Protein AF-A0A8T4D8A1-F1 (afdb_monomer_lite)

Sequence (119 aa):
MYQTLVQTVVPVFSIILLGYVIGKVRKIEVQTFTDLIVYVAAPCLIFASVSRSDINLTDFTTLAGAALAVILSMMTASFLILKLFGSEKTGLYLPLVFGNTSYLGYPVALFAFGMDGLS

pLDDT: mean 83.8, std 8.25, range [58.94, 95.12]

Structure (mmCIF, N/CA/C/O backbone):
data_AF-A0A8T4D8A1-F1
#
_entry.id   AF-A0A8T4D8A1-F1
#
loop_
_atom_site.group_PDB
_atom_site.id
_atom_site.type_symbol
_atom_site.label_atom_id
_atom_site.label_alt_id
_atom_site.label_comp_id
_atom_site.label_asym_id
_atom_site.label_entity_id
_atom_site.label_seq_id
_atom_site.pdbx_PDB_ins_code
_atom_site.Cartn_x
_atom_site.Cartn_y
_atom_site.Cartn_z
_atom_site.occupancy
_atom_site.B_iso_or_equiv
_atom_site.auth_seq_id
_atom_site.auth_comp_id
_atom_site.auth_asym_id
_atom_site.auth_atom_id
_atom_site.pdbx_PDB_model_num
ATOM 1 N N . MET A 1 1 ? -12.959 6.055 -21.065 1.00 58.94 1 MET A N 1
ATOM 2 C CA . MET A 1 1 ? -12.762 6.427 -19.645 1.00 58.94 1 MET A CA 1
ATOM 3 C C . MET A 1 1 ? -13.865 5.875 -18.737 1.00 58.94 1 MET A C 1
ATOM 5 O O . MET A 1 1 ? -13.540 5.057 -17.893 1.00 58.94 1 MET A O 1
ATOM 9 N N . TYR A 1 2 ? -15.152 6.214 -18.922 1.00 66.50 2 TYR A N 1
ATOM 10 C CA . TYR A 1 2 ? -16.244 5.645 -18.096 1.00 66.50 2 TYR A CA 1
ATOM 11 C C . TYR A 1 2 ? -16.359 4.111 -18.203 1.00 66.50 2 TYR A C 1
ATOM 13 O O . TYR A 1 2 ? -16.451 3.415 -17.199 1.00 66.50 2 TYR A O 1
ATOM 21 N N . GLN A 1 3 ? -16.266 3.575 -19.421 1.00 70.69 3 GLN A N 1
ATOM 22 C CA . GLN A 1 3 ? -16.349 2.132 -19.677 1.00 70.69 3 GLN A CA 1
ATOM 23 C C . GLN A 1 3 ? -15.192 1.351 -19.022 1.00 70.69 3 GLN A C 1
ATOM 25 O O . GLN A 1 3 ? -15.412 0.294 -18.439 1.00 70.69 3 GLN A O 1
ATOM 30 N N . THR A 1 4 ? -13.989 1.934 -19.023 1.00 67.88 4 THR A N 1
ATOM 31 C CA . THR A 1 4 ? -12.785 1.407 -18.360 1.00 67.88 4 THR A CA 1
ATOM 32 C C . THR A 1 4 ? -12.942 1.384 -16.839 1.00 67.88 4 THR A C 1
ATOM 34 O O . THR A 1 4 ? -12.601 0.394 -16.198 1.00 67.88 4 THR A O 1
ATOM 37 N N . LEU A 1 5 ? -13.524 2.439 -16.253 1.00 71.44 5 LEU A N 1
ATOM 38 C CA . LEU A 1 5 ? -13.808 2.494 -14.816 1.00 71.44 5 LEU A CA 1
ATOM 39 C C . LEU A 1 5 ? -14.790 1.401 -14.400 1.00 71.44 5 LEU A C 1
ATOM 41 O O . LEU A 1 5 ? -14.537 0.701 -13.429 1.00 71.44 5 LEU A O 1
ATOM 45 N N . VAL A 1 6 ? -15.876 1.202 -15.149 1.00 78.06 6 VAL A N 1
ATOM 46 C CA . VAL A 1 6 ? -16.853 0.144 -14.848 1.00 78.06 6 VAL A CA 1
ATOM 47 C C . VAL A 1 6 ? -16.209 -1.242 -14.956 1.00 78.06 6 VAL A C 1
ATOM 49 O O . VAL A 1 6 ? -16.374 -2.057 -14.053 1.00 78.06 6 VAL A O 1
ATOM 52 N N . GLN A 1 7 ? -15.418 -1.491 -16.003 1.00 79.19 7 GLN A N 1
ATOM 53 C CA . GLN A 1 7 ? -14.713 -2.765 -16.200 1.00 79.19 7 GLN A CA 1
ATOM 54 C C . GLN A 1 7 ? -13.625 -3.038 -15.156 1.00 79.19 7 GLN A C 1
ATOM 56 O O . GLN A 1 7 ? -13.297 -4.194 -14.928 1.00 79.19 7 GLN A O 1
ATOM 61 N N . THR A 1 8 ? -13.104 -2.006 -14.496 1.00 78.69 8 THR A N 1
ATOM 62 C CA . THR A 1 8 ? -12.068 -2.140 -13.462 1.00 78.69 8 THR A CA 1
ATOM 63 C C . THR A 1 8 ? -12.672 -2.238 -12.062 1.00 78.69 8 THR A C 1
ATOM 65 O O . THR A 1 8 ? -12.296 -3.089 -11.263 1.00 78.69 8 THR A O 1
ATOM 68 N N . VAL A 1 9 ? -13.639 -1.375 -11.749 1.00 84.00 9 VAL A N 1
ATOM 69 C CA . VAL A 1 9 ? -14.217 -1.233 -10.407 1.00 84.00 9 VAL A CA 1
ATOM 70 C C . VAL A 1 9 ? -15.189 -2.372 -10.104 1.00 84.00 9 VAL A C 1
ATOM 72 O O . VAL A 1 9 ? -15.138 -2.948 -9.019 1.00 84.00 9 VAL A O 1
ATOM 75 N N . VAL A 1 10 ? -16.059 -2.743 -11.049 1.00 87.12 10 VAL A N 1
ATOM 76 C CA . VAL A 1 10 ? -17.085 -3.772 -10.806 1.00 87.12 10 VAL A CA 1
ATOM 77 C C . VAL A 1 10 ? -16.473 -5.126 -10.422 1.00 87.12 10 VAL A C 1
ATOM 79 O O . VAL A 1 10 ? -16.932 -5.694 -9.427 1.00 87.12 10 VAL A O 1
ATOM 82 N N . PRO A 1 11 ? -15.434 -5.649 -11.105 1.00 86.81 11 PRO A N 1
ATOM 83 C CA . PRO A 1 11 ? -14.806 -6.907 -10.701 1.00 86.81 11 PRO A CA 1
ATOM 84 C C . PRO A 1 11 ? -14.190 -6.843 -9.304 1.00 86.81 11 PRO A C 1
ATOM 86 O O . PRO A 1 11 ? -14.403 -7.750 -8.502 1.00 86.81 11 PRO A O 1
ATOM 89 N N . VAL A 1 12 ? -13.493 -5.748 -8.978 1.00 87.31 12 VAL A N 1
ATOM 90 C CA . VAL A 1 12 ? -12.857 -5.555 -7.665 1.00 87.31 12 VAL A CA 1
ATOM 91 C C . VAL A 1 12 ? -13.900 -5.605 -6.553 1.00 87.31 12 VAL A C 1
ATOM 93 O O . VAL A 1 12 ? -13.783 -6.399 -5.620 1.00 87.31 12 VAL A O 1
ATOM 96 N N . PHE A 1 13 ? -14.969 -4.820 -6.677 1.00 87.75 13 PHE A N 1
ATOM 97 C CA . PHE A 1 13 ? -16.038 -4.803 -5.679 1.00 87.75 13 PHE A CA 1
ATOM 98 C C . PHE A 1 13 ? -16.830 -6.115 -5.633 1.00 87.75 13 PHE A C 1
ATOM 100 O O . PHE A 1 13 ? -17.288 -6.503 -4.561 1.00 87.75 13 PHE A O 1
ATOM 107 N N . SER A 1 14 ? -16.937 -6.840 -6.750 1.00 89.62 14 SER A N 1
ATOM 108 C CA . SER A 1 14 ? -17.561 -8.169 -6.779 1.00 89.62 14 SER A CA 1
ATOM 109 C C . SER A 1 14 ? -16.755 -9.193 -5.976 1.00 89.62 14 SER A C 1
ATOM 111 O O . SER A 1 14 ? -17.335 -9.950 -5.198 1.00 89.62 14 SER A O 1
ATOM 113 N N . ILE A 1 15 ? -15.422 -9.185 -6.098 1.00 88.38 15 ILE A N 1
ATOM 114 C CA . ILE A 1 15 ? -14.527 -10.046 -5.308 1.00 88.38 15 ILE A CA 1
ATOM 115 C C . ILE A 1 15 ? -14.617 -9.691 -3.818 1.00 88.38 15 ILE A C 1
ATOM 117 O O . ILE A 1 15 ? -14.740 -10.585 -2.980 1.00 88.38 15 ILE A O 1
ATOM 121 N N . ILE A 1 16 ? -14.626 -8.396 -3.483 1.00 88.62 16 ILE A N 1
ATOM 122 C CA . ILE A 1 16 ? -14.786 -7.922 -2.098 1.00 88.62 16 ILE A CA 1
ATOM 123 C C . ILE A 1 16 ? -16.123 -8.393 -1.515 1.00 88.62 16 ILE A C 1
ATOM 125 O O . ILE A 1 16 ? -16.160 -8.906 -0.396 1.00 88.62 16 ILE A O 1
ATOM 129 N N . LEU A 1 17 ? -17.217 -8.262 -2.271 1.00 91.62 17 LEU A N 1
ATOM 130 C CA . LEU A 1 17 ? -18.546 -8.694 -1.840 1.00 91.62 17 LEU A CA 1
ATOM 131 C C . LEU A 1 17 ? -18.600 -10.209 -1.614 1.00 91.62 17 LEU A C 1
ATOM 133 O O . LEU A 1 17 ? -19.131 -10.657 -0.600 1.00 91.62 17 LEU A O 1
ATOM 137 N N . LEU A 1 18 ? -18.019 -10.997 -2.521 1.00 91.94 18 LEU A N 1
ATOM 138 C CA . LEU A 1 18 ? -17.892 -12.447 -2.370 1.00 91.94 18 LEU A CA 1
ATOM 139 C C . LEU A 1 18 ? -17.122 -12.813 -1.098 1.00 91.94 18 LEU A C 1
ATOM 141 O O . LEU A 1 18 ? -17.611 -13.613 -0.298 1.00 91.94 18 LEU A O 1
ATOM 145 N N . GLY A 1 19 ? -15.961 -12.193 -0.877 1.00 88.06 19 GLY A N 1
ATOM 146 C CA . GLY A 1 19 ? -15.165 -12.385 0.336 1.00 88.06 19 GLY A CA 1
ATOM 147 C C . GLY A 1 19 ? -15.948 -12.036 1.603 1.00 88.06 19 GLY A C 1
ATOM 148 O O . GLY A 1 19 ? -15.941 -12.805 2.564 1.00 88.06 19 GLY A O 1
ATOM 149 N N . TYR A 1 20 ? -16.701 -10.932 1.584 1.00 89.69 20 TYR A N 1
ATOM 150 C CA . TYR A 1 20 ? -17.570 -10.525 2.689 1.00 89.69 20 TYR A CA 1
ATOM 151 C C . TYR A 1 20 ? -18.681 -11.546 2.970 1.00 89.69 20 TYR A C 1
ATOM 153 O O . TYR A 1 20 ? -18.880 -11.938 4.121 1.00 89.69 20 TYR A O 1
ATOM 161 N N . VAL A 1 21 ? -19.396 -12.007 1.939 1.00 93.62 21 VAL A N 1
ATOM 162 C CA . VAL A 1 21 ? -20.481 -12.992 2.086 1.00 93.62 21 VAL A CA 1
ATOM 163 C C . VAL A 1 21 ? -19.937 -14.304 2.645 1.00 93.62 21 VAL A C 1
ATOM 165 O O . VAL A 1 21 ? -20.491 -14.828 3.612 1.00 93.62 21 VAL A O 1
ATOM 168 N N . ILE A 1 22 ? -18.830 -14.812 2.101 1.00 90.12 22 ILE A N 1
ATOM 169 C CA . ILE A 1 22 ? -18.195 -16.046 2.581 1.00 90.12 22 ILE A CA 1
ATOM 170 C C . ILE A 1 22 ? -17.722 -15.874 4.024 1.00 90.12 22 ILE A C 1
ATOM 172 O O . ILE A 1 22 ? -18.026 -16.722 4.864 1.00 90.12 22 ILE A O 1
ATOM 176 N N . GLY A 1 23 ? -17.040 -14.769 4.333 1.00 88.88 23 GLY A N 1
ATOM 177 C CA . GLY A 1 23 ? -16.564 -14.470 5.681 1.00 88.88 23 GLY A CA 1
ATOM 178 C C . GLY A 1 23 ? -17.702 -14.418 6.698 1.00 88.88 23 GLY A C 1
ATOM 179 O O . GLY A 1 23 ? -17.585 -14.979 7.787 1.00 88.88 23 GLY A O 1
ATOM 180 N N . LYS A 1 24 ? -18.848 -13.849 6.310 1.00 88.12 24 LYS A N 1
ATOM 181 C CA . LYS A 1 24 ? -20.054 -13.787 7.141 1.00 88.12 24 LYS A CA 1
ATOM 182 C C . LYS A 1 24 ? -20.715 -15.154 7.334 1.00 88.12 24 LYS A C 1
ATOM 184 O O . LYS A 1 24 ? -21.106 -15.479 8.451 1.00 88.12 24 LYS A O 1
ATOM 189 N N . VAL A 1 25 ? -20.830 -15.963 6.278 1.00 91.19 25 VAL A N 1
ATOM 190 C CA . VAL A 1 25 ? -21.464 -17.296 6.332 1.00 91.19 25 VAL A CA 1
ATOM 191 C C . VAL A 1 25 ? -20.608 -18.292 7.113 1.00 91.19 25 VAL A C 1
ATOM 193 O O . VAL A 1 25 ? -21.128 -19.076 7.904 1.00 91.19 25 VAL A O 1
ATOM 196 N N . ARG A 1 26 ? -19.290 -18.269 6.905 1.00 87.50 26 ARG A N 1
ATOM 197 C CA . ARG A 1 26 ? -18.340 -19.211 7.509 1.00 87.50 26 ARG A CA 1
ATOM 198 C C . ARG A 1 26 ? -17.728 -18.713 8.824 1.00 87.50 26 ARG A C 1
ATOM 200 O O . ARG A 1 26 ? -16.963 -19.461 9.418 1.00 87.50 26 ARG A O 1
ATOM 207 N N . LYS A 1 27 ? -18.077 -17.501 9.285 1.00 82.88 27 LYS A N 1
ATOM 208 C CA . LYS A 1 27 ? -17.503 -16.832 10.474 1.00 82.88 27 LYS A CA 1
ATOM 209 C C . LYS A 1 27 ? -15.971 -16.845 10.462 1.00 82.88 27 LYS A C 1
ATOM 211 O O . LYS A 1 27 ? -15.331 -17.183 11.452 1.00 82.88 27 LYS A O 1
ATOM 216 N N . ILE A 1 28 ? -15.402 -16.524 9.306 1.00 83.62 28 ILE A N 1
ATOM 217 C CA . ILE A 1 28 ? -13.954 -16.521 9.117 1.00 83.62 28 ILE A CA 1
ATOM 218 C C . ILE A 1 28 ? -13.352 -15.330 9.857 1.00 83.62 28 ILE A C 1
ATOM 220 O O . ILE A 1 28 ? -13.838 -14.204 9.741 1.00 83.62 28 ILE A O 1
ATOM 224 N N . GLU A 1 29 ? -12.262 -15.580 10.573 1.00 85.38 29 GLU A N 1
ATOM 225 C CA . GLU A 1 29 ? -11.481 -14.539 11.220 1.00 85.38 29 GLU A CA 1
ATOM 226 C C . GLU A 1 29 ? -10.583 -13.825 10.198 1.00 85.38 29 GLU A C 1
ATOM 228 O O . GLU A 1 29 ? -9.705 -14.415 9.569 1.00 85.38 29 GLU A O 1
ATOM 233 N N . VAL A 1 30 ? -10.825 -12.526 10.007 1.00 85.12 30 VAL A N 1
ATOM 234 C CA . VAL A 1 30 ? -10.118 -11.704 9.006 1.00 85.12 30 VAL A CA 1
ATOM 235 C C . VAL A 1 30 ? -8.634 -11.529 9.356 1.00 85.12 30 VAL A C 1
ATOM 237 O O . VAL A 1 30 ? -7.803 -11.371 8.458 1.00 85.12 30 VAL A O 1
ATOM 240 N N . GLN A 1 31 ? -8.282 -11.599 10.646 1.00 88.12 31 GLN A N 1
ATOM 241 C CA . GLN A 1 31 ? -6.895 -11.485 11.106 1.00 88.12 31 GLN A CA 1
ATOM 242 C C . GLN A 1 31 ? -6.014 -12.599 10.537 1.00 88.12 31 GLN A C 1
ATOM 244 O O . GLN A 1 31 ? -4.958 -12.294 10.000 1.00 88.12 31 GLN A O 1
ATOM 249 N N . THR A 1 32 ? -6.486 -13.849 10.498 1.00 87.81 32 THR A N 1
ATOM 250 C CA . THR A 1 32 ? -5.708 -14.976 9.951 1.00 87.81 32 THR A CA 1
ATOM 251 C C . THR A 1 32 ? -5.293 -14.754 8.495 1.00 87.81 32 THR A C 1
ATOM 253 O O . THR A 1 32 ? -4.167 -15.054 8.104 1.00 87.81 32 THR A O 1
ATOM 256 N N . PHE A 1 33 ? -6.189 -14.197 7.677 1.00 87.69 33 PHE A N 1
ATOM 257 C CA . PHE A 1 33 ? -5.878 -13.866 6.285 1.00 87.69 33 PHE A CA 1
ATOM 258 C C . PHE A 1 33 ? -4.939 -12.668 6.180 1.00 87.69 33 PHE A C 1
ATOM 260 O O . PHE A 1 33 ? -4.048 -12.666 5.337 1.00 87.69 33 PHE A O 1
ATOM 267 N N . THR A 1 34 ? -5.114 -11.671 7.047 1.00 88.56 34 THR A N 1
ATOM 268 C CA . THR A 1 34 ? -4.222 -10.508 7.103 1.00 88.56 34 THR A CA 1
ATOM 269 C C . THR A 1 34 ? -2.798 -10.940 7.449 1.00 88.56 34 THR A C 1
ATOM 271 O O . THR A 1 34 ? -1.866 -10.551 6.752 1.00 88.56 34 THR A O 1
ATOM 274 N N . ASP A 1 35 ? -2.633 -11.811 8.444 1.00 91.75 35 ASP A N 1
ATOM 275 C CA . ASP A 1 35 ? -1.335 -12.348 8.853 1.00 91.75 35 ASP A CA 1
ATOM 276 C C . ASP A 1 35 ? -0.698 -13.176 7.737 1.00 91.75 35 ASP A C 1
ATOM 278 O O . ASP A 1 35 ? 0.472 -12.983 7.411 1.00 91.75 35 ASP A O 1
ATOM 282 N N . LEU A 1 36 ? -1.471 -14.044 7.075 1.00 92.31 36 LEU A N 1
ATOM 283 C CA . LEU A 1 36 ? -0.990 -14.790 5.910 1.00 92.31 36 LEU A CA 1
ATOM 284 C C . LEU A 1 36 ? -0.477 -13.845 4.814 1.00 92.31 36 LEU A C 1
ATOM 286 O O . LEU A 1 36 ? 0.553 -14.100 4.189 1.00 92.31 36 LEU A O 1
ATOM 290 N N . ILE A 1 37 ? -1.184 -12.742 4.575 1.00 90.12 37 ILE A N 1
ATOM 291 C CA . ILE A 1 37 ? -0.815 -11.793 3.530 1.00 90.12 37 ILE A CA 1
ATOM 292 C C . ILE A 1 37 ? 0.436 -11.011 3.924 1.00 90.12 37 ILE A C 1
ATOM 294 O O . ILE A 1 37 ? 1.352 -10.910 3.115 1.00 90.12 37 ILE A O 1
ATOM 298 N N . VAL A 1 38 ? 0.516 -10.511 5.157 1.00 90.75 38 VAL A N 1
ATOM 299 C CA . VAL A 1 38 ? 1.652 -9.712 5.639 1.00 90.75 38 VAL A CA 1
ATOM 300 C C . VAL A 1 38 ? 2.919 -10.556 5.781 1.00 90.75 38 VAL A C 1
ATOM 302 O O . VAL A 1 38 ? 3.987 -10.123 5.353 1.00 90.75 38 VAL A O 1
ATOM 305 N N . TYR A 1 39 ? 2.818 -11.760 6.347 1.00 93.31 39 TYR A N 1
ATOM 306 C CA . TYR A 1 39 ? 3.983 -12.585 6.672 1.00 93.31 39 TYR A CA 1
ATOM 307 C C . TYR A 1 39 ? 4.404 -13.550 5.559 1.00 93.31 39 TYR A C 1
ATOM 309 O O . TYR A 1 39 ? 5.550 -13.995 5.565 1.00 93.31 39 TYR A O 1
ATOM 317 N N . VAL A 1 40 ? 3.523 -13.875 4.605 1.00 94.31 40 VAL A N 1
ATOM 318 C CA . VAL A 1 40 ? 3.822 -14.851 3.540 1.00 94.31 40 VAL A CA 1
ATOM 319 C C . VAL A 1 40 ? 3.601 -14.263 2.152 1.00 94.31 40 VAL A C 1
ATOM 321 O O . VAL A 1 40 ? 4.541 -14.179 1.366 1.00 94.31 40 VAL A O 1
ATOM 324 N N . ALA A 1 41 ? 2.382 -13.827 1.826 1.00 91.25 41 ALA A N 1
ATOM 325 C CA . ALA A 1 41 ? 2.066 -13.442 0.449 1.00 91.25 41 ALA A CA 1
ATOM 326 C C . ALA A 1 41 ? 2.843 -12.196 -0.009 1.00 91.25 41 ALA A C 1
ATOM 328 O O . ALA A 1 41 ? 3.366 -12.182 -1.119 1.00 91.25 41 ALA A O 1
ATOM 329 N N . ALA A 1 42 ? 2.958 -11.177 0.846 1.00 89.69 42 ALA A N 1
ATOM 330 C CA . ALA A 1 42 ? 3.686 -9.947 0.560 1.00 89.69 42 ALA A CA 1
ATOM 331 C C . ALA A 1 42 ? 5.188 -10.184 0.302 1.00 89.69 42 ALA A C 1
ATOM 333 O O . ALA A 1 42 ? 5.656 -9.776 -0.763 1.00 89.69 42 ALA A O 1
ATOM 334 N N . PRO A 1 43 ? 5.958 -10.869 1.174 1.00 90.75 43 PRO A N 1
ATOM 335 C CA . PRO A 1 43 ? 7.364 -11.150 0.881 1.00 90.75 43 PRO A CA 1
ATOM 336 C C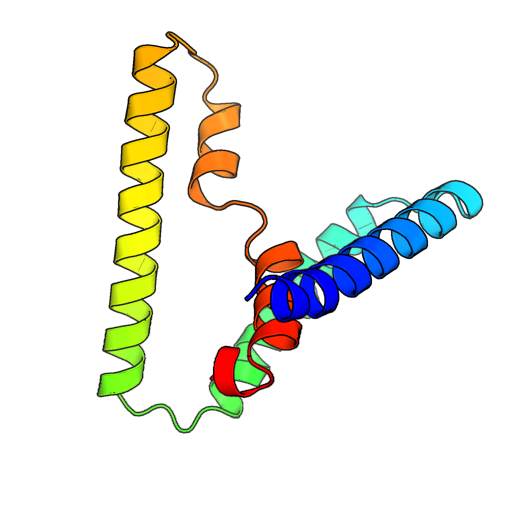 . PRO A 1 43 ? 7.541 -12.058 -0.342 1.00 90.75 43 PRO A C 1
ATOM 338 O O . PRO A 1 43 ? 8.438 -11.816 -1.150 1.00 90.75 43 PRO A O 1
ATOM 341 N N . CYS A 1 44 ? 6.665 -13.051 -0.541 1.00 91.88 44 CYS A N 1
ATOM 342 C CA . CYS A 1 44 ? 6.683 -13.872 -1.752 1.00 91.88 44 CYS A CA 1
ATOM 343 C C . CYS A 1 44 ? 6.425 -13.045 -3.016 1.00 91.88 44 CYS A C 1
ATOM 345 O O . CYS A 1 44 ? 7.091 -13.266 -4.024 1.00 91.88 44 CYS A O 1
ATOM 347 N N . LEU A 1 45 ? 5.497 -12.086 -2.972 1.00 87.12 45 LEU A N 1
ATOM 348 C CA . LEU A 1 45 ? 5.204 -11.192 -4.090 1.00 87.12 45 LEU A CA 1
ATOM 349 C C . LEU A 1 45 ? 6.389 -10.276 -4.395 1.00 87.12 45 LEU A C 1
ATOM 351 O O . LEU A 1 45 ? 6.754 -10.143 -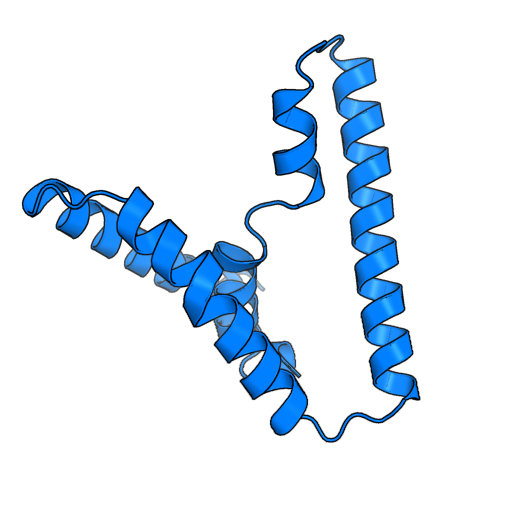5.558 1.00 87.12 45 LEU A O 1
ATOM 355 N N . ILE A 1 46 ? 7.023 -9.699 -3.370 1.00 86.62 46 ILE A N 1
ATOM 356 C CA . ILE A 1 46 ? 8.234 -8.881 -3.537 1.00 86.62 46 ILE A CA 1
ATOM 357 C C . ILE A 1 46 ? 9.330 -9.709 -4.215 1.00 86.62 46 ILE A C 1
ATOM 359 O O . ILE A 1 46 ? 9.899 -9.277 -5.215 1.00 86.62 46 ILE A O 1
ATOM 363 N N . PHE A 1 47 ? 9.585 -10.926 -3.730 1.00 89.00 47 PHE A N 1
ATOM 364 C CA . PHE A 1 47 ? 10.569 -11.823 -4.332 1.00 89.00 47 PHE A CA 1
ATOM 365 C C . PHE A 1 47 ? 10.210 -12.199 -5.777 1.00 89.00 47 PHE A C 1
ATOM 367 O O . PHE A 1 47 ? 11.062 -12.150 -6.665 1.00 89.00 47 PHE A O 1
ATOM 374 N N . ALA A 1 48 ? 8.949 -12.551 -6.038 1.00 86.00 48 ALA A N 1
ATOM 375 C CA . ALA A 1 48 ? 8.468 -12.891 -7.374 1.00 86.00 48 ALA A CA 1
ATOM 376 C C . ALA A 1 48 ? 8.574 -11.706 -8.345 1.00 86.00 48 ALA A C 1
ATOM 378 O O . ALA A 1 48 ? 8.904 -11.913 -9.509 1.00 86.00 48 ALA A O 1
ATOM 379 N N . SER A 1 49 ? 8.333 -10.484 -7.868 1.00 82.19 49 SER A N 1
ATOM 380 C CA . SER A 1 49 ? 8.496 -9.262 -8.651 1.00 82.19 49 SER A CA 1
ATOM 381 C C . SER A 1 49 ? 9.969 -9.043 -8.991 1.00 82.19 49 SER A C 1
ATOM 383 O O . SER A 1 49 ? 10.321 -8.988 -10.160 1.00 82.19 49 SER A O 1
ATOM 385 N N . VAL A 1 50 ? 10.853 -9.028 -7.988 1.00 82.81 50 VAL A N 1
ATOM 386 C CA . VAL A 1 50 ? 12.290 -8.772 -8.190 1.00 82.81 50 VAL A CA 1
ATOM 387 C C . VAL A 1 50 ? 12.954 -9.846 -9.056 1.00 82.81 50 VAL A C 1
ATOM 389 O O . VAL A 1 50 ? 13.809 -9.526 -9.870 1.00 82.81 50 VAL A O 1
ATOM 392 N N . SER A 1 51 ? 12.565 -11.114 -8.908 1.00 84.62 51 SER A N 1
ATOM 393 C CA . SER A 1 51 ? 13.151 -12.225 -9.677 1.00 84.62 51 SER A CA 1
ATOM 394 C C . SER A 1 51 ? 12.720 -12.278 -11.144 1.00 84.62 51 SER A C 1
ATOM 396 O O . SER A 1 51 ? 13.405 -12.914 -11.943 1.00 84.62 51 SER A O 1
ATOM 398 N N . ARG A 1 52 ? 11.588 -11.659 -11.502 1.00 78.06 52 ARG A N 1
ATOM 399 C CA . ARG A 1 52 ? 11.055 -11.636 -12.875 1.00 78.06 52 ARG A CA 1
ATOM 400 C C . ARG A 1 52 ? 11.353 -10.341 -13.616 1.00 78.06 52 ARG A C 1
ATOM 402 O O . ARG A 1 52 ? 11.230 -10.320 -14.835 1.00 78.06 52 ARG A O 1
ATOM 409 N N . SER A 1 53 ? 11.685 -9.275 -12.899 1.00 69.31 53 SER A N 1
ATOM 410 C CA . SER A 1 53 ? 11.976 -7.986 -13.509 1.00 69.31 53 SER A CA 1
ATOM 411 C C . SER A 1 53 ? 13.396 -7.967 -14.082 1.00 69.31 53 SER A C 1
ATOM 413 O O . SER A 1 53 ? 14.373 -8.132 -13.352 1.00 69.31 53 SER A O 1
ATOM 415 N N . ASP A 1 54 ? 13.516 -7.674 -15.376 1.00 66.81 54 ASP A N 1
ATOM 416 C CA . ASP A 1 54 ? 14.764 -7.208 -15.988 1.00 66.81 54 ASP A CA 1
ATOM 417 C C . ASP A 1 54 ? 14.992 -5.751 -15.555 1.00 66.81 54 ASP A C 1
ATOM 419 O O . ASP A 1 54 ? 14.699 -4.801 -16.279 1.00 66.81 54 ASP A O 1
ATOM 423 N N . ILE A 1 55 ? 15.411 -5.555 -14.302 1.00 64.69 55 ILE A N 1
ATOM 424 C CA . ILE A 1 55 ? 15.479 -4.220 -13.701 1.00 64.69 55 ILE A CA 1
ATOM 425 C C . ILE A 1 55 ? 16.628 -3.427 -14.332 1.00 64.69 55 ILE A C 1
ATOM 427 O O . ILE A 1 55 ? 17.791 -3.565 -13.945 1.00 64.69 55 ILE A O 1
ATOM 431 N N . ASN A 1 56 ? 16.299 -2.529 -15.258 1.00 77.50 56 ASN A N 1
ATOM 432 C CA . ASN A 1 56 ? 17.190 -1.439 -15.623 1.00 77.50 56 ASN A CA 1
ATOM 433 C C . ASN A 1 56 ? 17.235 -0.432 -14.458 1.00 77.50 56 ASN A C 1
ATOM 435 O O . ASN A 1 56 ? 16.200 0.028 -13.971 1.00 77.50 56 ASN A O 1
ATOM 439 N N . LEU A 1 57 ? 18.438 -0.086 -13.989 1.00 78.31 57 LEU A N 1
ATOM 440 C CA . LEU A 1 57 ? 18.651 0.844 -12.868 1.00 78.31 57 LEU A CA 1
ATOM 441 C C . LEU A 1 57 ? 17.937 2.193 -13.069 1.00 78.31 57 LEU A C 1
ATOM 443 O O . LEU A 1 57 ? 17.483 2.811 -12.101 1.00 78.31 57 LEU A O 1
ATOM 447 N N . THR A 1 58 ? 17.813 2.651 -14.314 1.00 82.19 58 THR A N 1
ATOM 448 C CA . THR A 1 58 ? 17.112 3.895 -14.655 1.00 82.19 58 THR A CA 1
ATOM 449 C C . THR A 1 58 ? 15.602 3.797 -14.423 1.00 82.19 58 THR A C 1
ATOM 451 O O . THR A 1 58 ? 15.011 4.707 -13.837 1.00 82.19 58 THR A O 1
ATOM 454 N N . ASP A 1 59 ? 14.975 2.684 -14.797 1.00 81.31 59 ASP A N 1
ATOM 455 C CA . ASP A 1 59 ? 13.531 2.492 -14.616 1.00 81.31 59 ASP A CA 1
ATOM 456 C C . ASP A 1 59 ? 13.194 2.309 -13.134 1.00 81.31 59 ASP A C 1
ATOM 458 O O . ASP A 1 59 ? 12.259 2.922 -12.617 1.00 81.31 59 ASP A O 1
ATOM 462 N N . PHE A 1 60 ? 14.041 1.577 -12.403 1.00 83.44 60 PHE A N 1
ATOM 463 C CA . PHE A 1 60 ? 13.908 1.420 -10.956 1.00 83.44 60 PHE A CA 1
ATOM 464 C C . PHE A 1 60 ? 13.980 2.749 -10.207 1.00 83.44 60 PHE A C 1
ATOM 466 O O . PHE A 1 60 ? 13.146 3.027 -9.349 1.00 83.44 60 PHE A O 1
ATOM 473 N N . THR A 1 61 ? 14.976 3.584 -10.513 1.00 86.81 61 THR A N 1
ATOM 474 C CA . THR A 1 61 ? 15.133 4.886 -9.847 1.00 86.81 61 THR A CA 1
ATOM 475 C C . THR A 1 61 ? 13.986 5.833 -10.175 1.00 86.81 61 THR A C 1
ATOM 477 O O . THR A 1 61 ? 13.534 6.565 -9.293 1.00 86.81 61 THR A O 1
ATOM 480 N N . THR A 1 62 ? 13.457 5.770 -11.399 1.00 88.44 62 THR A N 1
ATOM 481 C CA . THR A 1 62 ? 12.269 6.529 -11.804 1.00 88.44 62 THR A CA 1
ATOM 482 C C . THR A 1 62 ? 11.036 6.079 -11.021 1.00 88.44 62 THR A C 1
ATOM 484 O O . THR A 1 62 ? 10.348 6.912 -10.428 1.00 88.44 62 THR A O 1
ATOM 487 N N . LEU A 1 63 ? 10.789 4.769 -10.943 1.00 85.56 63 LEU A N 1
ATOM 488 C CA . LEU A 1 63 ? 9.663 4.197 -10.204 1.00 85.56 63 LEU A CA 1
ATOM 489 C C . LEU A 1 63 ? 9.765 4.485 -8.700 1.00 85.56 63 LEU A C 1
ATOM 491 O O . LEU A 1 63 ? 8.800 4.938 -8.087 1.00 85.56 63 LEU A O 1
ATOM 495 N N . ALA A 1 64 ? 10.943 4.282 -8.106 1.00 88.31 64 ALA A N 1
ATOM 496 C CA . ALA A 1 64 ? 11.198 4.573 -6.698 1.00 88.31 64 ALA A CA 1
ATOM 497 C C . ALA A 1 64 ? 11.030 6.068 -6.390 1.00 88.31 64 ALA A C 1
ATOM 499 O O . ALA A 1 64 ? 10.429 6.427 -5.376 1.00 88.31 64 ALA A O 1
ATOM 500 N N . GLY A 1 65 ? 11.504 6.945 -7.280 1.00 93.19 65 GLY A N 1
ATOM 501 C CA . GLY A 1 65 ? 11.312 8.389 -7.181 1.00 93.19 65 GLY A CA 1
ATOM 502 C C . GLY A 1 65 ? 9.838 8.789 -7.251 1.00 93.19 65 GLY A C 1
ATOM 503 O O . GLY A 1 65 ? 9.379 9.571 -6.418 1.00 93.19 65 GLY A O 1
ATOM 504 N N . ALA A 1 66 ? 9.075 8.212 -8.183 1.00 90.56 66 ALA A N 1
ATOM 505 C CA . ALA A 1 66 ? 7.637 8.439 -8.298 1.00 90.56 66 ALA A CA 1
ATOM 506 C C . ALA A 1 66 ? 6.883 7.953 -7.049 1.00 90.56 66 ALA A C 1
ATOM 508 O O . ALA A 1 66 ? 6.067 8.692 -6.497 1.00 90.56 66 ALA A O 1
ATOM 509 N N . ALA A 1 67 ? 7.199 6.755 -6.553 1.00 89.56 67 ALA A N 1
ATOM 510 C CA . ALA A 1 67 ? 6.611 6.210 -5.333 1.00 89.56 67 ALA A CA 1
ATOM 511 C C . ALA A 1 67 ? 6.903 7.101 -4.114 1.00 89.56 67 ALA A C 1
ATOM 513 O O . ALA A 1 67 ? 5.987 7.444 -3.364 1.00 89.56 67 ALA A O 1
ATOM 514 N N . LEU A 1 68 ? 8.153 7.544 -3.944 1.00 94.06 68 LEU A N 1
ATOM 515 C CA . LEU A 1 68 ? 8.539 8.474 -2.880 1.00 94.06 68 LEU A CA 1
ATOM 516 C C . LEU A 1 68 ? 7.811 9.815 -2.997 1.00 94.06 68 LEU A C 1
ATOM 518 O O . LEU A 1 68 ? 7.313 10.322 -1.994 1.00 94.06 68 LEU A O 1
ATOM 522 N N . ALA A 1 69 ? 7.710 10.377 -4.203 1.00 95.12 69 ALA A N 1
ATOM 523 C CA . ALA A 1 69 ? 6.996 11.628 -4.436 1.00 95.12 69 ALA A CA 1
ATOM 524 C C . ALA A 1 69 ? 5.514 11.511 -4.049 1.00 95.12 69 ALA A C 1
ATOM 526 O O . ALA A 1 69 ? 4.987 12.386 -3.359 1.00 95.12 69 ALA A O 1
ATOM 527 N N . VAL A 1 70 ? 4.857 10.406 -4.418 1.00 91.94 70 VAL A N 1
ATOM 528 C CA . VAL A 1 70 ? 3.467 10.131 -4.027 1.00 91.94 70 VAL A CA 1
ATOM 529 C C . VAL A 1 70 ? 3.348 10.019 -2.509 1.00 91.94 70 VAL A C 1
ATOM 531 O O . VAL A 1 70 ? 2.521 10.721 -1.927 1.00 91.94 70 VAL A O 1
ATOM 534 N N . ILE A 1 71 ? 4.200 9.228 -1.851 1.00 92.06 71 ILE A N 1
ATOM 535 C CA . ILE A 1 71 ? 4.176 9.062 -0.389 1.00 92.06 71 ILE A CA 1
ATOM 536 C C . ILE A 1 71 ? 4.359 10.411 0.313 1.00 92.06 71 ILE A C 1
ATOM 538 O O . ILE A 1 71 ? 3.560 10.755 1.180 1.00 92.06 71 ILE A O 1
ATOM 542 N N . LEU A 1 72 ? 5.351 11.213 -0.080 1.00 94.94 72 LEU A N 1
ATOM 543 C CA . LEU A 1 72 ? 5.610 12.529 0.517 1.00 94.94 72 LEU A CA 1
ATOM 544 C C . LEU A 1 72 ? 4.467 13.520 0.271 1.00 94.94 72 LEU A C 1
ATOM 546 O O . LEU A 1 72 ? 4.114 14.299 1.164 1.00 94.94 72 LEU A O 1
ATOM 550 N N . SER A 1 73 ? 3.860 13.480 -0.917 1.00 94.50 73 SER A N 1
ATOM 551 C CA . SER A 1 73 ? 2.702 14.314 -1.240 1.00 94.50 73 SER A CA 1
ATOM 552 C C . SER A 1 73 ? 1.493 13.951 -0.376 1.00 94.50 73 SER A C 1
ATOM 554 O O . SER A 1 73 ? 0.883 14.840 0.217 1.00 94.50 73 SER A O 1
ATOM 556 N N . MET A 1 74 ? 1.202 12.657 -0.208 1.00 93.00 74 MET A N 1
ATOM 557 C CA . MET A 1 74 ? 0.125 12.170 0.654 1.00 93.00 74 MET A CA 1
ATOM 558 C C . MET A 1 74 ? 0.425 12.454 2.124 1.00 93.00 74 MET A C 1
ATOM 560 O O . MET A 1 74 ? -0.468 12.866 2.858 1.00 93.00 74 MET A O 1
ATOM 564 N N . MET A 1 75 ? 1.681 12.319 2.550 1.00 92.38 75 MET A N 1
ATOM 565 C CA . MET A 1 75 ? 2.144 12.647 3.899 1.00 92.38 75 MET A CA 1
ATOM 566 C C . MET A 1 75 ? 1.889 14.117 4.243 1.00 92.38 75 MET A C 1
ATOM 568 O O . MET A 1 75 ? 1.340 14.430 5.304 1.00 92.38 75 MET A O 1
ATOM 572 N N . THR A 1 76 ? 2.227 15.013 3.316 1.00 92.81 76 THR A N 1
ATOM 573 C CA . THR A 1 76 ? 2.032 16.458 3.467 1.00 92.81 76 THR A CA 1
ATOM 574 C C . THR A 1 76 ? 0.552 16.827 3.396 1.00 92.81 76 THR A C 1
ATOM 576 O O . THR A 1 76 ? 0.059 17.546 4.264 1.00 92.81 76 THR A O 1
ATOM 579 N N . ALA A 1 77 ? -0.188 16.301 2.417 1.00 92.38 77 ALA A N 1
ATOM 580 C CA . ALA A 1 77 ? -1.621 16.543 2.270 1.00 92.38 77 ALA A CA 1
ATOM 581 C C . ALA A 1 77 ? -2.403 16.071 3.504 1.00 92.38 77 ALA A C 1
ATOM 583 O O . ALA A 1 77 ? -3.197 16.828 4.058 1.00 92.38 77 ALA A O 1
ATOM 584 N N . SER A 1 78 ? -2.121 14.861 3.991 1.00 90.19 78 SER A N 1
ATOM 585 C CA . SER A 1 78 ? -2.755 14.296 5.187 1.00 90.19 78 SER A CA 1
ATOM 586 C C . SER A 1 78 ? -2.469 15.139 6.424 1.00 90.19 78 SER A C 1
ATOM 588 O O . SER A 1 78 ? -3.378 15.416 7.203 1.00 90.19 78 SER A O 1
ATOM 590 N N . PHE A 1 79 ? -1.227 15.603 6.588 1.00 89.50 79 PHE A N 1
ATOM 591 C CA . PHE A 1 79 ? -0.860 16.492 7.687 1.00 89.50 79 PHE A CA 1
ATOM 592 C C . PHE A 1 79 ? -1.624 17.822 7.630 1.00 89.50 79 PHE A C 1
ATOM 594 O O . PHE A 1 79 ? -2.185 18.254 8.637 1.00 89.50 79 PHE A O 1
ATOM 601 N N . LEU A 1 80 ? -1.692 18.454 6.454 1.00 90.38 80 LEU A N 1
ATOM 602 C CA . LEU A 1 80 ? -2.420 19.710 6.263 1.00 90.38 80 LEU A CA 1
ATOM 603 C C . LEU A 1 80 ? -3.919 19.543 6.528 1.00 90.38 80 LEU A C 1
ATOM 605 O O . LEU A 1 80 ? -4.502 20.363 7.232 1.00 90.38 80 LEU A O 1
ATOM 609 N N . ILE A 1 81 ? -4.530 18.469 6.022 1.00 89.25 81 ILE A N 1
ATOM 610 C CA . ILE A 1 81 ? -5.946 18.162 6.249 1.00 89.25 81 ILE A CA 1
ATOM 611 C C . ILE A 1 81 ? -6.208 17.976 7.746 1.00 89.25 81 ILE A C 1
ATOM 613 O O . ILE A 1 81 ? -7.076 18.642 8.303 1.00 89.25 81 ILE A O 1
ATOM 617 N N . LEU A 1 82 ? -5.435 17.136 8.438 1.00 89.12 82 LEU A N 1
ATOM 618 C CA . LEU A 1 82 ? -5.640 16.902 9.872 1.00 89.12 82 LEU A CA 1
ATOM 619 C C . LEU A 1 82 ? -5.446 18.177 10.702 1.00 89.12 82 LEU A C 1
ATOM 621 O O . LEU A 1 82 ? -6.217 18.420 11.633 1.00 89.12 82 LEU A O 1
ATOM 625 N N . LYS A 1 83 ? -4.477 19.020 10.322 1.00 85.12 83 LYS A N 1
ATOM 626 C CA . LYS A 1 83 ? -4.239 20.324 10.949 1.00 85.12 83 LYS A CA 1
ATOM 627 C C . LYS A 1 83 ? -5.412 21.288 10.746 1.00 85.12 83 LYS A C 1
ATOM 629 O O . LYS A 1 83 ? -5.794 21.968 11.692 1.00 85.12 83 LYS A O 1
ATOM 634 N N . LEU A 1 84 ? -5.992 21.346 9.545 1.00 86.38 84 LEU A N 1
ATOM 635 C CA . LEU A 1 84 ? -7.132 22.217 9.229 1.00 86.38 84 LEU A CA 1
ATOM 636 C C . LEU A 1 84 ? -8.413 21.798 9.957 1.00 86.38 84 LEU A C 1
ATOM 638 O O . LEU A 1 84 ? -9.172 22.651 10.405 1.00 86.38 84 LEU A O 1
ATOM 642 N N . PHE A 1 85 ? -8.640 20.494 10.104 1.00 84.62 85 PHE A N 1
ATOM 643 C CA . PHE A 1 85 ? -9.823 19.952 10.775 1.00 84.62 85 PHE A CA 1
ATOM 644 C C . PHE A 1 85 ? -9.644 19.782 12.295 1.00 84.62 85 PHE A C 1
ATOM 646 O O . PHE A 1 85 ? -10.510 19.197 12.945 1.00 84.62 85 PHE A O 1
ATOM 653 N N . GLY A 1 86 ? -8.538 20.278 12.868 1.00 72.19 86 GLY A N 1
ATOM 654 C CA . GLY A 1 86 ? -8.278 20.255 14.313 1.00 72.19 86 GLY A CA 1
ATOM 655 C C . GLY A 1 86 ? -8.277 18.849 14.918 1.00 72.19 86 GLY A C 1
ATOM 656 O O . GLY A 1 86 ? -8.583 18.679 16.095 1.0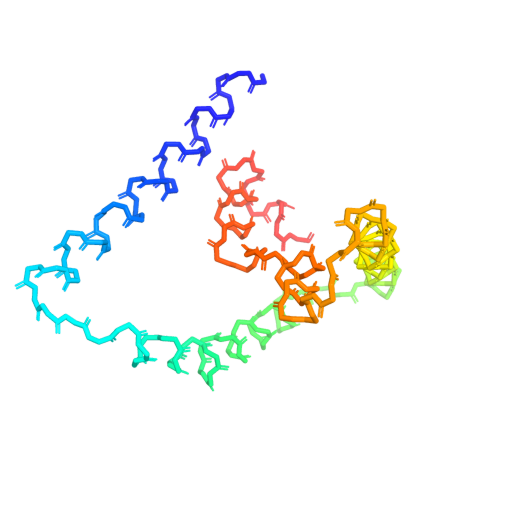0 72.19 86 GLY A O 1
ATOM 657 N N . SER A 1 87 ? -8.006 17.822 14.109 1.00 67.38 87 SER A N 1
ATOM 658 C CA . SER A 1 87 ? -8.112 16.440 14.557 1.00 67.38 87 SER A CA 1
ATOM 659 C C . SER A 1 87 ? -6.793 16.002 15.183 1.00 67.38 87 SER A C 1
ATOM 661 O O . SER A 1 87 ? -5.836 15.707 14.474 1.00 67.38 87 SER A O 1
ATOM 663 N N . GLU A 1 88 ? -6.759 15.865 16.510 1.00 62.78 88 GLU A N 1
ATOM 664 C CA . GLU A 1 88 ? -5.652 15.224 17.249 1.00 62.78 88 GLU A CA 1
ATOM 665 C C . GLU A 1 88 ? -5.571 13.701 17.011 1.00 62.78 88 GLU A C 1
ATOM 667 O O . GLU A 1 88 ? -4.851 12.973 17.692 1.00 62.78 88 GLU A O 1
ATOM 672 N N . LYS 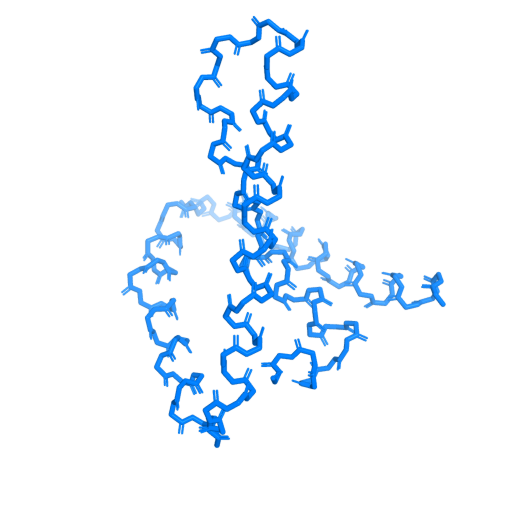A 1 89 ? -6.335 13.172 16.047 1.00 63.03 89 LYS A N 1
ATOM 673 C CA . LYS A 1 89 ? -6.430 11.741 15.766 1.00 63.03 89 LYS A CA 1
ATOM 674 C C . LYS A 1 89 ? -5.219 11.264 14.969 1.00 63.03 89 LYS A C 1
ATOM 676 O O . LYS A 1 89 ? -5.315 11.000 13.771 1.00 63.03 89 LYS A O 1
ATOM 681 N N . THR A 1 90 ? -4.104 11.050 15.663 1.00 66.12 90 THR A N 1
ATOM 682 C CA . THR A 1 90 ? -2.875 10.423 15.141 1.00 66.12 90 THR A CA 1
ATOM 683 C C . THR A 1 90 ? -3.161 9.099 14.419 1.00 66.12 90 THR A C 1
ATOM 685 O O . THR A 1 90 ? -2.496 8.765 13.443 1.00 66.12 90 THR A O 1
ATOM 688 N N . GLY A 1 91 ? -4.207 8.372 14.836 1.00 78.56 91 GLY A N 1
ATOM 689 C CA . GLY A 1 91 ? -4.617 7.103 14.226 1.00 78.56 91 GLY A CA 1
ATOM 690 C C . GLY A 1 91 ? -5.146 7.198 12.788 1.00 78.56 91 GLY A C 1
ATOM 691 O O . GLY A 1 91 ? -5.131 6.196 12.082 1.00 78.56 91 GLY A O 1
ATOM 692 N N . LEU A 1 92 ? -5.588 8.375 12.325 1.00 82.38 92 LEU A N 1
ATOM 693 C CA . LEU A 1 92 ? -6.052 8.567 10.941 1.00 82.38 92 LEU A CA 1
ATOM 694 C C . LEU A 1 92 ? -4.920 8.903 9.971 1.00 82.38 92 LEU A C 1
ATOM 696 O O . LEU A 1 92 ? -5.097 8.777 8.763 1.00 82.38 92 LEU A O 1
ATOM 700 N N . TYR A 1 93 ? -3.757 9.296 10.482 1.00 85.62 93 TYR A N 1
ATOM 701 C CA . TYR A 1 93 ? -2.643 9.713 9.644 1.00 85.62 93 TYR A CA 1
ATOM 702 C C . TYR A 1 93 ? -2.120 8.569 8.773 1.00 85.62 93 TYR A C 1
ATOM 704 O O . TYR A 1 93 ? -2.018 8.705 7.559 1.00 85.62 93 TYR A O 1
ATOM 712 N N . LEU A 1 94 ? -1.854 7.411 9.378 1.00 84.88 94 LEU A N 1
ATOM 713 C CA . LEU A 1 94 ? -1.259 6.278 8.672 1.00 84.88 94 LEU A CA 1
ATOM 714 C C . LEU A 1 94 ? -2.160 5.729 7.539 1.00 84.88 94 LEU A C 1
ATOM 716 O O . LEU A 1 94 ? -1.651 5.549 6.431 1.00 84.88 94 LEU A O 1
ATOM 720 N N . PRO A 1 95 ? -3.486 5.546 7.741 1.00 85.50 95 PRO A N 1
ATOM 721 C CA . PRO A 1 95 ? -4.402 5.169 6.662 1.00 85.50 95 PRO A CA 1
ATOM 722 C C . PRO A 1 95 ? -4.525 6.208 5.541 1.00 85.50 95 PRO A C 1
ATOM 724 O O . PRO A 1 95 ? -4.734 5.824 4.393 1.00 85.50 95 PRO A O 1
ATOM 727 N N . LEU A 1 96 ? -4.400 7.505 5.848 1.00 85.62 96 LEU A N 1
ATOM 728 C CA . LEU A 1 96 ? -4.455 8.569 4.839 1.00 85.62 96 LEU A CA 1
ATOM 729 C C . LEU A 1 96 ? -3.193 8.603 3.965 1.00 85.62 96 LEU A C 1
ATOM 731 O O . LEU A 1 96 ? -3.290 8.875 2.773 1.00 85.62 96 LEU A O 1
ATOM 735 N N 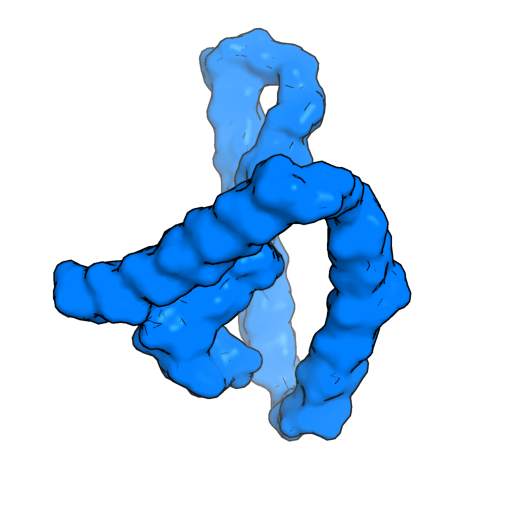. VAL A 1 97 ? -2.025 8.294 4.537 1.00 87.62 97 VAL A N 1
ATOM 736 C CA . VAL A 1 97 ? -0.753 8.290 3.798 1.00 87.62 97 VAL A CA 1
ATOM 737 C C . VAL A 1 97 ? -0.588 7.042 2.935 1.00 87.62 97 VAL A C 1
ATOM 739 O O . VAL A 1 97 ? -0.206 7.158 1.774 1.00 87.62 97 VAL A O 1
ATOM 742 N N . PHE A 1 98 ? -0.861 5.853 3.480 1.00 79.94 98 PHE A N 1
ATOM 743 C CA . PHE A 1 98 ? -0.566 4.591 2.786 1.00 79.94 98 PHE A CA 1
ATOM 744 C C . PHE A 1 98 ? -1.758 3.990 2.035 1.00 79.94 98 PHE A C 1
ATOM 746 O O . PHE A 1 98 ? -1.558 3.145 1.156 1.00 79.94 98 PHE A O 1
ATOM 753 N N . GLY A 1 99 ? -2.980 4.453 2.318 1.00 75.69 99 GLY A N 1
ATOM 754 C CA . GLY A 1 99 ? -4.202 3.968 1.683 1.00 75.69 99 GLY A CA 1
ATOM 755 C C . GLY A 1 99 ? -4.341 2.443 1.731 1.00 75.69 99 GLY A C 1
ATOM 756 O O . GLY A 1 99 ? -3.582 1.725 2.377 1.00 75.69 99 GLY A O 1
ATOM 757 N N . ASN A 1 100 ? -5.315 1.915 0.996 1.00 75.62 100 ASN A N 1
ATOM 758 C CA . ASN A 1 100 ? -5.379 0.484 0.723 1.00 75.62 100 ASN A CA 1
ATOM 759 C C . ASN A 1 100 ? -4.773 0.177 -0.657 1.00 75.62 100 ASN A C 1
ATOM 761 O O . ASN A 1 100 ? -5.393 -0.440 -1.520 1.00 75.62 100 ASN A O 1
ATOM 765 N N . THR A 1 101 ? -3.570 0.692 -0.902 1.00 76.62 101 THR A N 1
ATOM 766 C CA . THR A 1 101 ? -2.947 0.658 -2.232 1.00 76.62 101 THR A CA 1
ATOM 767 C C . THR A 1 101 ? -2.582 -0.768 -2.643 1.00 76.62 101 THR A C 1
ATOM 769 O O . THR A 1 101 ? -2.732 -1.130 -3.805 1.00 76.62 101 THR A O 1
ATOM 772 N N . SER A 1 102 ? -2.213 -1.629 -1.694 1.00 71.06 102 SER A N 1
ATOM 773 C CA . SER A 1 102 ? -1.902 -3.028 -2.004 1.00 71.06 102 SER A CA 1
ATOM 774 C C . SER A 1 102 ? -3.147 -3.882 -2.260 1.00 71.06 102 SER A C 1
ATOM 776 O O . SER A 1 102 ? -3.128 -4.674 -3.194 1.00 71.06 102 SER A O 1
ATOM 778 N N . TYR A 1 103 ? -4.244 -3.732 -1.496 1.00 79.12 103 TYR A N 1
ATOM 779 C CA . TYR A 1 103 ? -5.437 -4.566 -1.722 1.00 79.12 103 TYR A CA 1
ATOM 780 C C . TYR A 1 103 ? -6.417 -3.981 -2.741 1.00 79.12 103 TYR A C 1
ATOM 782 O O . TYR A 1 103 ? -7.081 -4.747 -3.431 1.00 79.12 103 TYR A O 1
ATOM 790 N N . LEU A 1 104 ? -6.533 -2.654 -2.854 1.00 81.38 104 LEU A N 1
ATOM 791 C CA . LEU A 1 104 ? -7.379 -2.007 -3.867 1.00 81.38 104 LEU A CA 1
ATOM 792 C C . LEU A 1 104 ? -6.581 -1.533 -5.078 1.00 81.38 104 LEU A C 1
ATOM 794 O O . LEU A 1 104 ? -7.038 -1.711 -6.202 1.00 81.38 104 LEU A O 1
ATOM 798 N N . GLY A 1 105 ? -5.399 -0.953 -4.879 1.00 81.56 105 GLY A N 1
ATOM 799 C CA . GLY A 1 105 ? -4.603 -0.399 -5.979 1.00 81.56 105 GLY A CA 1
ATOM 800 C C . GLY A 1 105 ? -4.068 -1.470 -6.927 1.00 81.56 105 GLY A C 1
ATOM 801 O O . GLY A 1 105 ? -4.194 -1.300 -8.134 1.00 81.56 105 GLY A O 1
ATOM 802 N N . TYR A 1 106 ? -3.568 -2.599 -6.411 1.00 83.38 106 TYR A N 1
ATOM 803 C CA . TYR A 1 106 ? -3.074 -3.702 -7.247 1.00 83.38 106 TYR A CA 1
ATOM 804 C C . TYR A 1 106 ? -4.127 -4.249 -8.230 1.00 83.38 106 TYR A C 1
ATOM 806 O O . TYR A 1 106 ? -3.870 -4.236 -9.435 1.00 83.38 106 TYR A O 1
ATOM 814 N N . PRO A 1 107 ? -5.325 -4.700 -7.797 1.00 83.00 107 PRO A N 1
ATOM 815 C CA . PRO A 1 107 ? -6.302 -5.230 -8.740 1.00 83.00 107 PRO A CA 1
ATOM 816 C C . PRO A 1 107 ? -6.881 -4.136 -9.645 1.00 83.00 107 PRO A C 1
ATOM 818 O O . PRO A 1 107 ? -7.172 -4.411 -10.802 1.00 83.00 107 PRO A O 1
ATOM 821 N N . VAL A 1 108 ? -7.000 -2.889 -9.173 1.00 83.62 108 VAL A N 1
ATOM 822 C CA . VAL A 1 108 ? -7.407 -1.763 -10.028 1.00 83.62 108 VAL A CA 1
ATOM 823 C C . VAL A 1 108 ? -6.376 -1.511 -11.130 1.00 83.62 108 VAL A C 1
ATOM 825 O O . VAL A 1 108 ? -6.764 -1.362 -12.285 1.00 83.62 108 VAL A O 1
ATOM 828 N N . ALA A 1 109 ? -5.081 -1.511 -10.809 1.00 84.50 109 ALA A N 1
ATOM 829 C CA . ALA A 1 109 ? -4.017 -1.361 -11.797 1.00 84.50 109 ALA A CA 1
ATOM 830 C C . ALA A 1 109 ? -4.038 -2.514 -12.811 1.00 84.50 109 ALA A C 1
ATOM 832 O O . ALA A 1 109 ? -4.042 -2.268 -14.015 1.00 84.50 109 ALA A O 1
ATOM 833 N N . LEU A 1 110 ? -4.166 -3.755 -12.331 1.00 84.06 110 LEU A N 1
ATOM 834 C CA . LEU A 1 110 ? -4.243 -4.945 -13.178 1.00 84.06 110 LEU A CA 1
ATOM 835 C C . LEU A 1 110 ? -5.454 -4.924 -14.122 1.00 84.06 110 LEU A C 1
ATOM 837 O O . LEU A 1 110 ? -5.315 -5.215 -15.305 1.00 84.06 110 LEU A O 1
ATOM 841 N N . PHE A 1 111 ? -6.650 -4.594 -13.631 1.00 83.06 111 PHE A N 1
ATOM 842 C CA . PHE A 1 111 ? -7.849 -4.593 -14.474 1.00 83.06 111 PHE A CA 1
ATOM 843 C C . PHE A 1 111 ? -7.917 -3.386 -15.420 1.00 83.06 111 PHE A C 1
ATOM 845 O O . PHE A 1 111 ? -8.504 -3.504 -16.494 1.00 83.06 111 PHE A O 1
ATOM 852 N N . ALA A 1 112 ? -7.320 -2.247 -15.057 1.00 83.94 112 ALA A N 1
ATOM 853 C CA . ALA A 1 112 ? -7.312 -1.054 -15.903 1.00 83.94 112 ALA A CA 1
ATOM 854 C C . ALA A 1 112 ? -6.222 -1.086 -16.983 1.00 83.94 112 ALA A C 1
ATOM 856 O O . ALA A 1 112 ? -6.460 -0.620 -18.097 1.00 83.94 112 ALA A O 1
ATOM 857 N N . PHE A 1 113 ? -5.038 -1.604 -16.649 1.00 82.50 113 PHE A N 1
ATOM 858 C CA . PHE A 1 113 ? -3.825 -1.486 -17.464 1.00 82.50 113 PHE A CA 1
ATOM 859 C C . PHE A 1 113 ? -3.183 -2.839 -17.809 1.00 82.50 113 PHE A C 1
ATOM 861 O O . PHE A 1 113 ? -2.182 -2.876 -18.516 1.00 82.50 113 PHE A O 1
ATOM 868 N N . GLY A 1 114 ? -3.743 -3.958 -17.343 1.00 82.44 114 GLY A N 1
ATOM 869 C CA . GLY A 1 114 ? -3.176 -5.285 -17.571 1.00 82.44 114 GLY A CA 1
ATOM 870 C C . GLY A 1 114 ? -1.853 -5.493 -16.832 1.00 82.44 114 GLY A C 1
ATOM 871 O O . GLY A 1 114 ? -1.575 -4.849 -15.821 1.00 82.44 114 GLY A O 1
ATOM 872 N N . MET A 1 115 ? -1.031 -6.412 -17.344 1.00 80.44 115 MET A N 1
ATOM 873 C CA . MET A 1 115 ? 0.304 -6.673 -16.788 1.00 80.44 115 MET A CA 1
ATOM 874 C C . MET A 1 115 ? 1.249 -5.478 -16.955 1.00 80.44 115 MET A C 1
ATOM 876 O O . MET A 1 115 ? 2.098 -5.260 -16.094 1.00 80.44 115 MET A O 1
ATOM 880 N N . ASP A 1 116 ? 1.048 -4.665 -17.993 1.00 76.56 116 ASP A N 1
ATOM 881 C CA . ASP A 1 116 ? 1.849 -3.463 -18.249 1.00 76.56 116 ASP A CA 1
ATOM 882 C C . ASP A 1 116 ? 1.689 -2.425 -17.126 1.00 76.56 116 ASP A C 1
ATOM 884 O O . ASP A 1 116 ? 2.628 -1.711 -16.801 1.00 76.56 116 ASP A O 1
ATOM 888 N N . GLY A 1 117 ? 0.526 -2.378 -16.464 1.00 72.56 117 GLY A N 1
ATOM 889 C CA . GLY A 1 117 ? 0.309 -1.531 -15.284 1.00 72.56 117 GLY A CA 1
ATOM 890 C C . GLY A 1 117 ? 0.985 -2.013 -14.001 1.00 72.56 117 GLY A C 1
ATOM 891 O O . GLY A 1 117 ? 0.909 -1.327 -12.983 1.00 72.56 117 GLY A O 1
ATOM 892 N N . LEU A 1 118 ? 1.587 -3.201 -14.029 1.00 71.31 118 LEU A N 1
ATOM 893 C CA . LEU A 1 118 ? 2.335 -3.803 -12.925 1.00 71.31 118 LEU A CA 1
ATOM 894 C C . LEU A 1 118 ? 3.836 -3.928 -13.236 1.00 71.31 118 LEU A C 1
ATOM 896 O O . LEU A 1 118 ? 4.554 -4.534 -12.439 1.00 71.31 118 LEU A O 1
ATOM 900 N N . SER A 1 119 ? 4.271 -3.423 -14.396 1.00 61.06 119 SER A N 1
ATOM 901 C CA . SER A 1 119 ? 5.640 -3.516 -14.920 1.00 61.06 119 SER A CA 1
ATOM 902 C C . SER A 1 119 ? 6.468 -2.289 -14.565 1.00 61.06 119 SER A C 1
ATOM 904 O O . SER A 1 119 ? 5.919 -1.168 -14.663 1.00 61.06 119 SER A O 1
#

Radius of gyration: 17.46 Å; c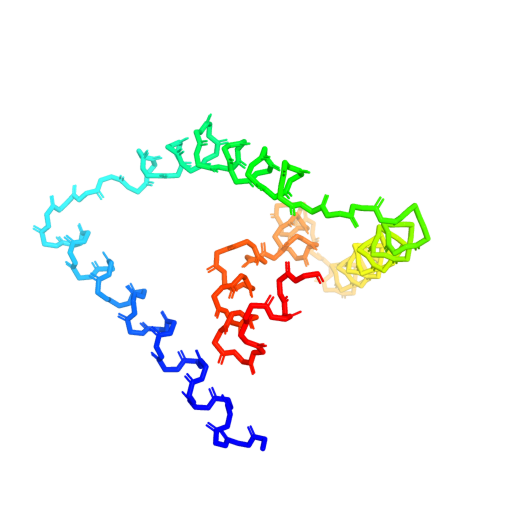hains: 1; bounding box: 40×41×37 Å

Foldseek 3Di:
DVVLCCQQVVVLVVVVVVVVVCCVVVVDDVVVVVCCCVVPVVVVVVVVLVVPDPDDVVVVVVVVVVVVVLLVVQLVVLVVVCVVVVPPPPVVNVCSRPPPCPSRVVSSQCRNPNVVSVD

Secondary structure (DSSP, 8-state):
-HHHHHHHHHHHHHHHHHHHHHHHHHT--HHHHHHHIIIIIHHHHHHHHHHH----HHHHHHHHHHHHHHHHHHHHHHHHHHHHTT---GGGHHHHHHTTIIIIIHHHHHHHHGGGGG-